Protein AF-A0A7H1KNF1-F1 (afdb_monomer)

pLDDT: mean 72.67, std 15.25, range [39.69, 96.0]

Foldseek 3Di:
DVVVVVVVVVVVVVVVPDDDDFDDDPVDGPDDDDQLADQAWDDDPPDIDGDGPPWDDWDDPDDPDTDQTGNPSPVPPDDPLPQQNQPPPPAQALVSLVVLDCVQVVVDPDDPSQPNVPPRHRHNVSSVVSHCVNVVNDHD

Organism: NCBI:txid183757

Secondary structure (DSSP, 8-state):
-HHHHHHHHHHHHHHHS---PPPB-SS-B---------SEEEE-SS-EEEE-TTPPPPEEEETTEEE--STTTTTS-STT--TT-SSSSS---HHHHHHHHHHHTTSS---STT--S-SS---HHHHHHHHHHTTTS---

Radius of gyration: 25.69 Å; Cα contacts (8 Å, |Δi|>4): 164; chains: 1; bounding box: 51×40×78 Å

Solvent-accessible surface area (backbone atoms only — not comparable to full-atom values): 8610 Å² total; per-residue (Å²): 116,73,66,62,55,52,53,50,51,50,52,51,51,57,69,66,61,64,75,93,68,72,62,71,53,102,88,48,65,66,71,94,78,79,78,87,65,46,72,46,80,49,75,59,101,87,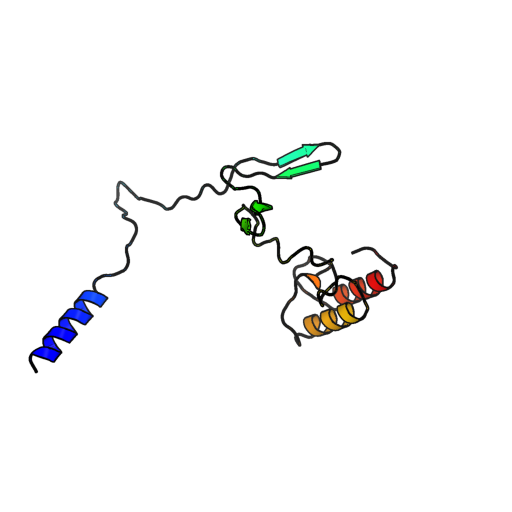48,75,47,78,45,51,47,93,53,53,79,73,44,76,76,48,98,92,39,74,43,86,47,44,98,56,61,83,79,56,76,59,90,80,53,51,64,23,21,60,79,71,83,85,61,53,30,63,66,22,16,52,51,22,40,36,29,41,70,65,76,40,76,90,56,74,31,28,28,63,79,70,81,86,63,50,32,68,65,26,16,49,51,23,39,34,35,42,63,72,72,47,88,113

Sequence (140 aa):
MKIQAIVLVWLLCLLAAGGASAQTSANYALNWSVVGSGGGEMTSSSYAMQSTVGQTAIGLASDGYLIEAGYWYRDAGGESEVCGDVNGDGVVTAADAAIALEIAAGSRPFDAAADVSGDGVVTSLDALMILQAAADAIEI

Mean predicted aligned error: 18.25 Å

InterPro domains:
  IPR002105 Dockerin type I repeat [PF00404] (84-130)
  IPR016134 Dockerin domain [PS51766] (79-140)
  IPR036439 Dockerin domain superfamily [G3DSA:1.10.1330.10] (82-139)
  IPR036439 Dockerin domain superfamily [SSF63446] (82-138)

Structure (mmCIF, N/CA/C/O backbone):
data_AF-A0A7H1KNF1-F1
#
_entry.id   AF-A0A7H1KNF1-F1
#
loop_
_atom_site.group_PDB
_atom_site.id
_atom_site.type_symbol
_atom_site.label_atom_id
_atom_site.label_alt_id
_atom_site.label_comp_id
_atom_site.label_asym_id
_atom_site.label_entity_id
_atom_site.label_seq_id
_atom_site.pdbx_PDB_ins_code
_atom_site.Cartn_x
_atom_site.Cartn_y
_atom_site.Cartn_z
_atom_site.occupancy
_atom_site.B_iso_or_equiv
_atom_site.auth_seq_id
_atom_site.auth_comp_id
_atom_site.auth_asym_id
_atom_site.auth_atom_id
_atom_site.pdbx_PDB_model_num
ATOM 1 N N . MET A 1 1 ? -29.099 -12.579 51.593 1.00 57.97 1 MET A N 1
ATOM 2 C CA . MET A 1 1 ? -29.100 -11.095 51.568 1.00 57.97 1 MET A CA 1
ATOM 3 C C . MET A 1 1 ? -27.730 -10.471 51.858 1.00 57.97 1 MET A C 1
ATOM 5 O O . MET A 1 1 ? -27.360 -9.552 51.148 1.00 57.97 1 MET A O 1
ATOM 9 N N . LYS A 1 2 ? -26.939 -10.961 52.831 1.00 65.44 2 LYS A N 1
ATOM 10 C CA . LYS A 1 2 ? -25.649 -10.337 53.211 1.00 65.44 2 LYS A CA 1
ATOM 11 C C . LYS A 1 2 ? -24.539 -10.425 52.141 1.00 65.44 2 LYS A C 1
ATOM 13 O O . LYS A 1 2 ? -23.858 -9.441 51.902 1.00 65.44 2 LYS A O 1
ATOM 18 N N . ILE A 1 3 ? -24.391 -11.568 51.463 1.00 72.38 3 ILE A N 1
ATOM 19 C CA . ILE A 1 3 ? -23.332 -11.785 50.452 1.00 72.38 3 ILE A CA 1
ATOM 20 C C . ILE A 1 3 ? -23.599 -10.989 49.167 1.00 72.38 3 ILE A C 1
ATOM 22 O O . ILE A 1 3 ? -22.685 -10.396 48.608 1.00 72.38 3 ILE A O 1
ATOM 26 N N . GLN A 1 4 ? -24.860 -10.911 48.731 1.00 72.12 4 GLN A N 1
ATOM 27 C CA . GLN A 1 4 ? -25.224 -10.143 47.538 1.00 72.12 4 GLN A CA 1
ATOM 28 C C . GLN A 1 4 ? -24.970 -8.643 47.712 1.00 72.12 4 GLN A C 1
ATOM 30 O O . GLN A 1 4 ? -24.495 -8.011 46.780 1.00 72.12 4 GLN A O 1
ATOM 35 N N . ALA A 1 5 ? -25.191 -8.093 48.911 1.00 81.00 5 ALA A N 1
ATOM 36 C CA . ALA A 1 5 ? -24.850 -6.703 49.207 1.00 81.00 5 ALA A CA 1
ATOM 37 C C . ALA A 1 5 ? -23.335 -6.440 49.110 1.00 81.00 5 ALA A C 1
ATOM 39 O O . ALA A 1 5 ? -22.926 -5.422 48.567 1.00 81.00 5 ALA A O 1
ATOM 40 N N . ILE A 1 6 ? -22.500 -7.378 49.573 1.00 83.56 6 ILE A N 1
ATOM 41 C CA . ILE A 1 6 ? -21.034 -7.260 49.496 1.00 83.56 6 ILE A CA 1
ATOM 42 C C . ILE A 1 6 ? -20.565 -7.284 48.038 1.00 83.56 6 ILE A C 1
ATOM 44 O O . ILE A 1 6 ? -19.783 -6.430 47.634 1.00 83.56 6 ILE A O 1
ATOM 48 N N . VAL A 1 7 ? -21.071 -8.221 47.233 1.00 86.69 7 VAL A N 1
ATOM 49 C CA . VAL A 1 7 ? -20.712 -8.332 45.808 1.00 86.69 7 VAL A CA 1
ATOM 50 C C . VAL A 1 7 ? -21.115 -7.076 45.034 1.00 86.69 7 VAL A C 1
ATOM 52 O O . VAL A 1 7 ? -20.345 -6.594 44.208 1.00 86.69 7 VAL A O 1
ATOM 55 N N . LEU A 1 8 ? -22.285 -6.509 45.336 1.00 86.25 8 LEU A N 1
ATOM 56 C CA . LEU A 1 8 ? -22.775 -5.302 44.672 1.00 86.25 8 LEU A CA 1
ATOM 57 C C . LEU A 1 8 ? -21.934 -4.067 45.028 1.00 86.25 8 LEU A C 1
ATOM 59 O O . LEU A 1 8 ? -21.645 -3.255 44.155 1.00 86.25 8 LEU A O 1
ATOM 63 N N . VAL A 1 9 ? -21.479 -3.964 46.281 1.00 87.25 9 VAL A N 1
ATOM 64 C CA . VAL A 1 9 ? -20.542 -2.917 46.721 1.00 87.25 9 VAL A CA 1
ATOM 65 C C . VAL A 1 9 ? -19.184 -3.073 46.036 1.00 87.25 9 VAL A C 1
ATOM 67 O O . VAL A 1 9 ? -18.635 -2.088 45.555 1.00 87.25 9 VAL A O 1
ATOM 70 N N . TRP A 1 10 ? -18.665 -4.297 45.919 1.00 84.00 10 TRP A N 1
ATOM 71 C CA . TRP A 1 10 ? -17.403 -4.553 45.218 1.00 84.00 10 TRP A CA 1
ATOM 72 C C . TRP A 1 10 ? -17.472 -4.215 43.725 1.00 84.00 10 TRP A C 1
ATOM 74 O O . TRP A 1 10 ? -16.568 -3.560 43.211 1.00 84.00 10 TRP A O 1
ATOM 84 N N . LEU A 1 11 ? -18.553 -4.601 43.041 1.00 80.81 11 LEU A N 1
ATOM 85 C CA . LEU A 1 11 ? -18.794 -4.232 41.641 1.00 80.81 11 LEU A CA 1
ATOM 86 C C . LEU A 1 11 ? -18.892 -2.714 41.466 1.00 80.81 11 LEU A C 1
ATOM 88 O O . LEU A 1 11 ? -18.306 -2.169 40.534 1.00 80.81 11 LEU A O 1
ATOM 92 N N . LEU A 1 12 ? -19.567 -2.027 42.390 1.00 81.56 12 LEU A N 1
ATOM 93 C CA . LEU A 1 12 ? -19.669 -0.570 42.382 1.00 81.56 12 LEU A CA 1
ATOM 94 C C . LEU A 1 12 ? -18.304 0.106 42.600 1.00 81.56 12 LEU A C 1
ATOM 96 O O . LEU A 1 12 ? -17.996 1.085 41.928 1.00 81.56 12 LEU A O 1
ATOM 100 N N . CYS A 1 13 ? -17.462 -0.435 43.486 1.00 77.94 13 CYS A N 1
ATOM 101 C CA . CYS A 1 13 ? -16.092 0.046 43.682 1.00 77.94 13 CYS A CA 1
ATOM 102 C C . CYS A 1 13 ? -15.214 -0.167 42.441 1.00 77.94 13 CYS A C 1
ATOM 104 O O . CYS A 1 13 ? -14.411 0.705 42.117 1.00 77.94 13 CYS A O 1
ATOM 106 N N . LEU A 1 14 ? -15.380 -1.284 41.726 1.00 74.38 14 LEU A N 1
ATOM 107 C CA . LEU A 1 14 ? -14.646 -1.556 40.485 1.00 74.38 14 LEU A CA 1
ATOM 108 C C . LEU A 1 14 ? -15.069 -0.618 39.347 1.00 74.38 14 LEU A C 1
ATOM 110 O O . LEU A 1 14 ? -14.222 -0.148 38.597 1.00 74.38 14 LEU A O 1
ATOM 114 N N . LEU A 1 15 ? -16.363 -0.299 39.259 1.00 69.94 15 LEU A N 1
ATOM 115 C CA . LEU A 1 15 ? -16.897 0.697 38.324 1.00 69.94 15 LEU A CA 1
ATOM 116 C C . LEU A 1 15 ? -16.425 2.126 38.651 1.00 69.94 15 LEU A C 1
ATOM 118 O O . LEU A 1 15 ? -16.293 2.943 37.744 1.00 69.94 15 LEU A O 1
ATOM 122 N N . ALA A 1 16 ? -16.154 2.427 39.926 1.00 67.00 16 ALA A N 1
ATOM 123 C CA . ALA A 1 16 ? -15.636 3.723 40.371 1.00 67.00 16 ALA A CA 1
ATOM 124 C C . ALA A 1 16 ? -14.116 3.889 40.171 1.00 67.00 16 ALA A C 1
ATOM 126 O O . ALA A 1 16 ? -13.623 5.017 40.170 1.00 67.00 16 ALA A O 1
ATOM 127 N N . ALA A 1 17 ? -13.371 2.798 39.965 1.00 64.69 17 ALA A N 1
ATOM 128 C CA . ALA A 1 17 ? -11.964 2.828 39.570 1.00 64.69 17 ALA A CA 1
ATOM 129 C C . ALA A 1 17 ? -11.844 3.128 38.062 1.00 64.69 17 ALA A C 1
ATOM 131 O O . ALA A 1 17 ? -11.428 2.288 37.267 1.00 64.69 17 ALA A O 1
ATOM 132 N N . GLY A 1 18 ? -12.276 4.329 37.665 1.00 58.66 18 GLY A N 1
ATOM 133 C CA . GLY A 1 18 ? -12.132 4.843 36.306 1.00 58.66 18 GLY A CA 1
ATOM 134 C C . GLY A 1 18 ? -10.677 4.795 35.831 1.00 58.66 18 GLY A C 1
ATOM 135 O O . GLY A 1 18 ? -9.746 4.955 36.622 1.00 58.66 18 GLY A O 1
ATOM 136 N N . GLY A 1 19 ? -10.500 4.542 34.531 1.00 61.47 19 GLY A N 1
ATOM 137 C CA . GLY A 1 19 ? -9.202 4.364 33.885 1.00 61.47 19 GLY A CA 1
ATOM 138 C C . GLY A 1 19 ? -8.197 5.472 34.205 1.00 61.47 19 GLY A C 1
ATOM 139 O O . GLY A 1 19 ? -8.562 6.630 34.419 1.00 61.47 19 GLY A O 1
ATOM 140 N N . ALA A 1 20 ? -6.916 5.100 34.235 1.00 62.69 20 ALA A N 1
ATOM 141 C CA . ALA A 1 20 ? -5.814 6.017 34.486 1.00 62.69 20 ALA A CA 1
ATOM 142 C C . ALA A 1 20 ? -5.869 7.198 33.502 1.00 62.69 20 ALA A C 1
ATOM 144 O O . ALA A 1 20 ? -5.547 7.065 32.324 1.00 62.69 20 ALA A O 1
ATOM 145 N N . SER A 1 21 ? -6.303 8.356 33.992 1.00 61.19 21 SER A N 1
ATOM 146 C CA . SER A 1 21 ? -6.238 9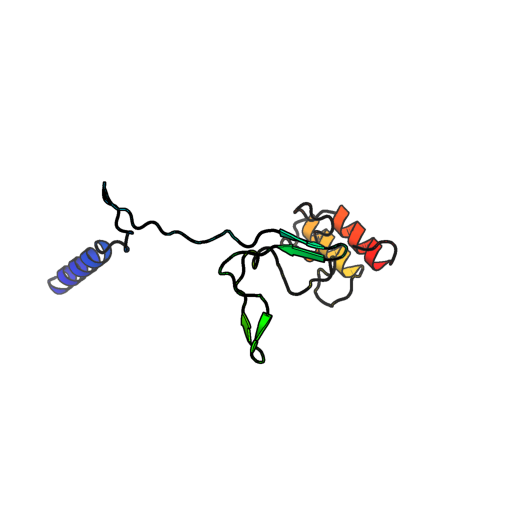.616 33.256 1.00 61.19 21 SER A CA 1
ATOM 147 C C . SER A 1 21 ? -4.852 10.219 33.471 1.00 61.19 21 SER A C 1
ATOM 149 O O . SER A 1 21 ? -4.353 10.229 34.598 1.00 61.19 21 SER A O 1
ATOM 151 N N . ALA A 1 22 ? -4.208 10.709 32.409 1.00 59.47 22 ALA A N 1
ATOM 152 C CA . ALA A 1 22 ? -2.939 11.420 32.542 1.00 59.47 22 ALA A CA 1
ATOM 153 C C . ALA A 1 22 ? -3.121 12.645 33.460 1.00 59.47 22 ALA A C 1
ATOM 155 O O . ALA A 1 22 ? -4.100 13.381 33.344 1.00 59.47 22 ALA A O 1
ATOM 156 N N . GLN A 1 23 ? -2.200 12.849 34.405 1.00 55.62 23 GLN A N 1
ATOM 157 C CA . GLN A 1 23 ? -2.302 13.922 35.394 1.00 55.62 23 GLN A CA 1
ATOM 158 C C . GLN A 1 23 ? -2.163 15.301 34.723 1.00 55.62 23 GLN A C 1
ATOM 160 O O . GLN A 1 23 ? -1.107 15.636 34.179 1.00 55.62 23 GLN A O 1
ATOM 165 N N . THR A 1 24 ? -3.206 16.129 34.825 1.00 59.25 24 THR A N 1
ATOM 166 C CA . THR A 1 24 ? -3.197 17.539 34.405 1.00 59.25 24 THR A CA 1
ATOM 167 C C . THR A 1 24 ? -3.526 18.447 35.590 1.00 59.25 24 THR A C 1
ATOM 169 O O . THR A 1 24 ? -4.531 18.251 36.269 1.00 59.25 24 THR A O 1
ATOM 172 N N . SER A 1 25 ? -2.700 19.458 35.836 1.00 68.31 25 SER A N 1
ATOM 173 C CA . SER A 1 25 ? -2.931 20.544 36.794 1.00 68.31 25 SER A CA 1
ATOM 174 C C . SER A 1 25 ? -2.792 21.888 36.080 1.00 68.31 25 SER A C 1
ATOM 176 O O . SER A 1 25 ? -2.204 21.954 35.003 1.00 68.31 25 SER A O 1
ATOM 178 N N . ALA A 1 26 ? -3.262 22.971 36.704 1.00 69.88 26 ALA A N 1
ATOM 179 C CA . ALA A 1 26 ? -3.125 24.322 36.154 1.00 69.88 26 ALA A CA 1
ATOM 180 C C . ALA A 1 26 ? -1.665 24.725 35.847 1.00 69.88 26 ALA A C 1
ATOM 182 O O . ALA A 1 26 ? -1.446 25.619 35.040 1.00 69.88 26 ALA A O 1
ATOM 183 N N . ASN A 1 27 ? -0.682 24.063 36.475 1.00 73.25 27 ASN A N 1
ATOM 184 C CA . ASN A 1 27 ? 0.740 24.389 36.343 1.00 73.25 27 ASN A CA 1
ATOM 185 C C . ASN A 1 27 ? 1.579 23.286 35.669 1.00 73.25 27 ASN A C 1
ATOM 187 O O . ASN A 1 27 ? 2.692 23.557 35.232 1.00 73.25 27 ASN A O 1
ATOM 191 N N . TYR A 1 28 ? 1.070 22.052 35.580 1.00 61.06 28 TYR A N 1
ATOM 192 C CA . TYR A 1 28 ? 1.805 20.892 35.062 1.00 61.06 28 TYR A CA 1
ATOM 193 C C . TYR A 1 28 ? 0.859 19.914 34.373 1.00 61.06 28 TYR A C 1
ATOM 195 O O . TYR A 1 28 ? -0.080 19.427 35.006 1.00 61.06 28 TYR A O 1
ATOM 203 N N . ALA A 1 29 ? 1.144 19.583 33.117 1.00 66.25 29 ALA A N 1
ATOM 204 C CA . ALA A 1 29 ? 0.480 18.520 32.376 1.00 66.25 29 ALA A CA 1
ATOM 205 C C . ALA A 1 29 ? 1.533 17.538 31.858 1.00 66.25 29 ALA A C 1
ATOM 207 O O . ALA A 1 29 ? 2.482 17.943 31.184 1.00 66.25 29 ALA A O 1
ATOM 208 N N . LEU A 1 30 ? 1.360 16.252 32.164 1.00 63.88 30 LEU A N 1
ATOM 209 C CA . LEU A 1 30 ? 2.103 15.191 31.490 1.00 63.88 30 LEU A CA 1
ATOM 210 C C . LEU A 1 30 ? 1.379 14.885 30.181 1.00 63.88 30 LEU A C 1
ATOM 212 O O . LEU A 1 30 ? 0.442 14.089 30.147 1.00 63.88 30 LEU A O 1
ATOM 216 N N . ASN A 1 31 ? 1.774 15.594 29.125 1.00 68.38 31 ASN A N 1
ATOM 217 C CA . ASN A 1 31 ? 1.239 15.364 27.794 1.00 68.38 31 ASN A CA 1
ATOM 218 C C . ASN A 1 31 ? 2.004 14.217 27.124 1.00 68.38 31 ASN A C 1
ATOM 220 O O . ASN A 1 31 ? 3.228 14.126 27.242 1.00 68.38 31 ASN A O 1
ATOM 224 N N . TRP A 1 32 ? 1.283 13.341 26.433 1.00 56.84 32 TRP A N 1
ATOM 225 C CA . TRP A 1 32 ? 1.908 12.316 25.609 1.00 56.84 32 TRP A CA 1
ATOM 226 C C . TRP A 1 32 ? 2.458 12.990 24.354 1.00 56.84 32 TRP A C 1
ATOM 228 O O . TRP A 1 32 ? 1.700 13.368 23.466 1.00 56.84 32 TRP A O 1
ATOM 238 N N . SER A 1 33 ? 3.778 13.147 24.290 1.00 63.47 33 SER A N 1
ATOM 239 C CA . SER A 1 33 ? 4.463 13.663 23.106 1.00 63.47 33 SER A CA 1
ATOM 240 C C . SER A 1 33 ? 5.220 12.530 22.422 1.00 63.47 33 SER A C 1
ATOM 242 O O . SER A 1 33 ? 6.091 11.909 23.027 1.00 63.47 33 SER A O 1
ATOM 244 N N . VAL A 1 34 ? 4.908 12.282 21.153 1.00 60.44 34 VAL A N 1
ATOM 245 C CA . VAL A 1 34 ? 5.708 11.441 20.251 1.00 60.44 34 VAL A CA 1
ATOM 246 C C . VAL A 1 34 ? 6.650 12.332 19.442 1.00 60.44 34 VAL A C 1
ATOM 248 O O . VAL A 1 34 ? 6.243 13.389 18.960 1.00 60.44 34 VAL A O 1
ATOM 251 N N . VAL A 1 35 ? 7.908 11.913 19.270 1.00 65.19 35 VAL A N 1
ATOM 252 C CA . VAL A 1 35 ? 8.817 12.529 18.291 1.00 65.19 35 VAL A CA 1
ATOM 253 C C . VAL A 1 35 ? 8.464 11.951 16.921 1.00 65.19 35 VAL A C 1
ATOM 255 O O . VAL A 1 35 ? 8.913 10.869 16.561 1.00 65.19 35 VAL A O 1
ATOM 258 N N . GLY A 1 36 ? 7.594 12.652 16.194 1.00 59.53 36 GLY A N 1
ATOM 259 C CA . GLY A 1 36 ? 7.128 12.267 14.855 1.00 59.53 36 GLY A CA 1
ATOM 260 C C . GLY A 1 36 ? 7.839 12.994 13.710 1.00 59.53 36 GLY A C 1
ATOM 261 O O . GLY A 1 36 ? 7.317 13.033 12.604 1.00 59.53 36 GLY A O 1
ATOM 262 N N . SER A 1 37 ? 8.978 13.641 13.971 1.00 62.69 37 SER A N 1
ATOM 263 C CA . SER A 1 37 ? 9.680 14.474 12.987 1.00 62.69 37 SER A CA 1
ATOM 264 C C . SER A 1 37 ? 11.183 14.543 13.265 1.00 62.69 37 SER A C 1
ATOM 266 O O . SER A 1 37 ? 11.604 14.548 14.421 1.00 62.69 37 SER A O 1
ATOM 268 N N . GLY A 1 38 ? 11.992 14.648 12.211 1.00 63.56 38 GLY A N 1
ATOM 269 C CA . GLY A 1 38 ? 13.459 14.751 12.237 1.00 63.56 38 GLY A CA 1
ATOM 270 C C . GLY A 1 38 ? 14.029 14.248 10.906 1.00 63.56 38 GLY A C 1
ATOM 271 O O . GLY A 1 38 ? 13.232 13.912 10.052 1.00 63.56 38 GLY A O 1
ATOM 272 N N . GLY A 1 39 ? 15.348 14.185 10.700 1.00 73.06 39 GLY A N 1
ATOM 273 C CA . GLY A 1 39 ? 15.981 13.498 9.552 1.00 73.06 39 GLY A CA 1
ATOM 274 C C . GLY A 1 39 ? 15.962 14.238 8.202 1.00 73.06 39 GLY A C 1
ATOM 275 O O . GLY A 1 39 ? 17.028 14.425 7.622 1.00 73.06 39 GLY A O 1
ATOM 276 N N . GLY A 1 40 ? 14.803 14.723 7.749 1.00 70.31 40 GLY A N 1
ATOM 277 C CA . GLY A 1 40 ? 14.658 15.500 6.506 1.00 70.31 40 GLY A CA 1
ATOM 278 C C . GLY A 1 40 ? 14.869 14.688 5.218 1.00 70.31 40 GLY A C 1
ATOM 279 O O . GLY A 1 40 ? 15.101 13.481 5.257 1.00 70.31 40 GLY A O 1
ATOM 280 N N . GLU A 1 41 ? 14.758 15.357 4.068 1.00 72.44 41 GLU A N 1
ATOM 281 C CA . GLU A 1 41 ? 15.029 14.780 2.746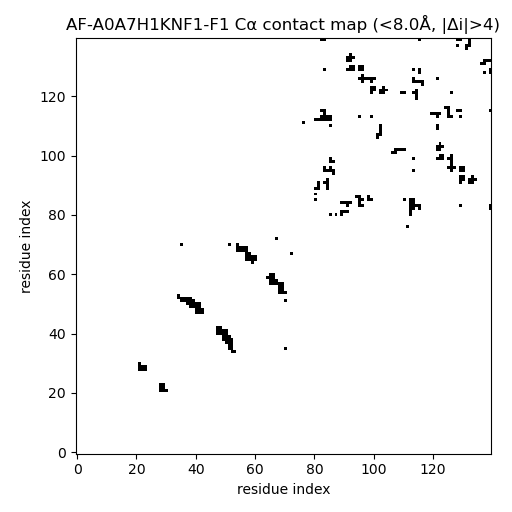 1.00 72.44 41 GLU A CA 1
ATOM 282 C C . GLU A 1 41 ? 16.512 14.947 2.373 1.00 72.44 41 GLU A C 1
ATOM 284 O O . GLU A 1 41 ? 17.090 16.027 2.500 1.00 72.44 41 GLU A O 1
ATOM 289 N N . MET A 1 42 ? 17.129 13.865 1.906 1.00 67.88 42 MET A N 1
ATOM 290 C CA . MET A 1 42 ? 18.509 13.791 1.442 1.00 67.88 42 MET A CA 1
ATOM 291 C C . MET A 1 42 ? 18.516 13.297 -0.006 1.00 67.88 42 MET A C 1
ATOM 293 O O . MET A 1 42 ? 18.208 12.136 -0.263 1.00 67.88 42 MET A O 1
ATOM 297 N N . THR A 1 43 ? 18.887 14.153 -0.958 1.00 63.09 43 THR A N 1
ATOM 298 C CA . THR A 1 43 ? 18.887 13.824 -2.394 1.00 63.09 43 THR A CA 1
ATOM 299 C C . THR A 1 43 ? 20.286 13.851 -3.013 1.00 63.09 43 THR A C 1
ATOM 301 O O . THR A 1 43 ? 21.149 14.636 -2.624 1.00 63.09 43 THR A O 1
ATOM 304 N N . SER A 1 44 ? 20.487 13.033 -4.039 1.00 60.59 44 SER A N 1
ATOM 305 C CA . SER A 1 44 ? 21.614 13.001 -4.973 1.00 60.59 44 SER A CA 1
ATOM 306 C C . SER A 1 44 ? 21.073 13.001 -6.412 1.00 60.59 44 SER A C 1
ATOM 308 O O . SER A 1 44 ? 19.864 13.002 -6.622 1.00 60.59 44 SER A O 1
ATOM 310 N N . SER A 1 45 ? 21.946 12.954 -7.420 1.00 70.31 45 SER A N 1
ATOM 311 C CA . SER A 1 45 ? 21.553 12.884 -8.838 1.00 70.31 45 SER A CA 1
ATOM 312 C C . SER A 1 45 ? 20.747 11.634 -9.203 1.00 70.31 45 SER A C 1
ATOM 314 O O . SER A 1 45 ? 20.135 11.599 -10.265 1.00 70.31 45 SER A O 1
ATOM 316 N N . SER A 1 46 ? 20.782 10.596 -8.365 1.00 70.69 46 SER A N 1
ATOM 317 C CA . SER A 1 46 ? 20.163 9.295 -8.657 1.00 70.69 46 SER A CA 1
ATOM 318 C C . SER A 1 46 ? 19.391 8.698 -7.483 1.00 70.69 46 SER A C 1
ATOM 320 O O . SER A 1 46 ? 18.825 7.623 -7.627 1.00 70.69 46 SER A O 1
ATOM 322 N N . TYR A 1 47 ? 19.381 9.361 -6.323 1.00 44.56 47 TYR A N 1
ATOM 323 C CA . TYR A 1 47 ? 18.802 8.807 -5.099 1.00 44.56 47 TYR A CA 1
ATOM 324 C C . TYR A 1 47 ? 18.156 9.908 -4.270 1.00 44.56 47 TYR A C 1
ATOM 326 O O . TYR A 1 47 ? 18.733 10.981 -4.134 1.00 44.56 47 TYR A O 1
ATOM 334 N N . ALA A 1 48 ? 17.004 9.627 -3.674 1.00 54.94 48 ALA A N 1
ATOM 335 C CA . ALA A 1 48 ? 16.366 10.473 -2.674 1.00 54.94 48 ALA A CA 1
ATOM 336 C C . ALA A 1 48 ? 16.022 9.612 -1.457 1.00 54.94 48 ALA A C 1
ATOM 338 O O . ALA A 1 48 ? 15.555 8.485 -1.612 1.00 54.94 48 ALA A O 1
ATOM 339 N N . MET A 1 49 ? 16.294 10.114 -0.254 1.00 62.81 49 MET A N 1
ATOM 340 C CA . MET A 1 49 ? 16.028 9.420 1.006 1.00 62.81 49 MET A CA 1
ATOM 341 C C . MET A 1 49 ? 15.359 10.384 1.980 1.00 62.81 49 MET A C 1
ATOM 343 O O . MET A 1 49 ? 15.913 11.437 2.278 1.00 62.81 49 MET A O 1
ATOM 347 N N . GLN A 1 50 ? 14.189 10.033 2.504 1.00 66.88 50 GLN A N 1
ATOM 348 C CA . GLN A 1 50 ? 13.527 10.785 3.570 1.00 66.88 50 GLN A CA 1
ATOM 349 C C . GLN A 1 50 ? 13.711 10.035 4.887 1.00 66.88 50 GLN A C 1
ATOM 351 O O . GLN A 1 50 ? 13.484 8.829 4.960 1.00 66.88 50 GLN A O 1
ATOM 356 N N . SER A 1 51 ? 14.165 10.732 5.925 1.00 65.06 51 SER A N 1
ATOM 357 C CA . SER A 1 51 ? 14.471 10.127 7.223 1.00 65.06 51 SER A CA 1
ATOM 358 C C . SER A 1 51 ? 13.716 10.825 8.345 1.00 65.06 51 SER A C 1
ATOM 360 O O . SER A 1 51 ? 13.319 11.975 8.199 1.00 65.06 51 SER A O 1
ATOM 362 N N . THR A 1 52 ? 13.545 10.136 9.475 1.00 69.12 52 THR A N 1
ATOM 363 C CA . THR A 1 52 ? 12.991 10.667 10.728 1.00 69.12 52 THR A CA 1
ATOM 364 C C . THR A 1 52 ? 13.853 10.254 11.918 1.00 69.12 52 THR A C 1
ATOM 366 O O . THR A 1 52 ? 14.440 9.174 11.943 1.00 69.12 52 THR A O 1
ATOM 369 N N . VAL A 1 53 ? 13.978 11.130 12.921 1.00 70.81 53 VAL A N 1
ATOM 370 C CA . VAL A 1 53 ? 14.791 10.836 14.113 1.00 70.81 53 VAL A CA 1
ATOM 371 C C . VAL A 1 53 ? 14.058 9.832 14.999 1.00 70.81 53 VAL A C 1
ATOM 373 O O . VAL A 1 53 ? 12.899 10.040 15.345 1.00 70.81 53 VAL A O 1
ATOM 376 N N . GLY A 1 54 ? 14.763 8.778 15.416 1.00 61.50 54 GLY A N 1
ATOM 377 C CA . GLY A 1 54 ? 14.261 7.808 16.394 1.00 61.50 54 GLY A CA 1
ATOM 378 C C . GLY A 1 54 ? 13.380 6.697 15.819 1.00 61.50 54 GLY A C 1
ATOM 379 O O . GLY A 1 54 ? 12.793 5.948 16.593 1.00 61.50 54 GLY A O 1
ATOM 380 N N . GLN A 1 55 ? 13.299 6.570 14.493 1.00 63.50 55 GLN A N 1
ATOM 381 C CA . GLN A 1 55 ? 12.625 5.459 13.820 1.00 63.50 55 GLN A CA 1
ATOM 382 C C . GLN A 1 55 ? 13.656 4.396 13.417 1.00 63.50 55 GLN A C 1
ATOM 384 O O . GLN A 1 55 ? 14.736 4.726 12.924 1.00 63.50 55 GLN A O 1
ATOM 389 N N . THR A 1 56 ? 13.354 3.122 13.664 1.00 61.09 56 THR A N 1
ATOM 390 C CA . THR A 1 56 ? 14.193 1.999 13.220 1.00 61.09 56 THR A CA 1
ATOM 391 C C . THR A 1 56 ? 14.097 1.818 11.706 1.00 61.09 56 THR A C 1
ATOM 393 O O . THR A 1 56 ? 13.071 2.120 11.102 1.00 61.09 56 THR A O 1
ATOM 396 N N . ALA A 1 57 ? 15.174 1.343 11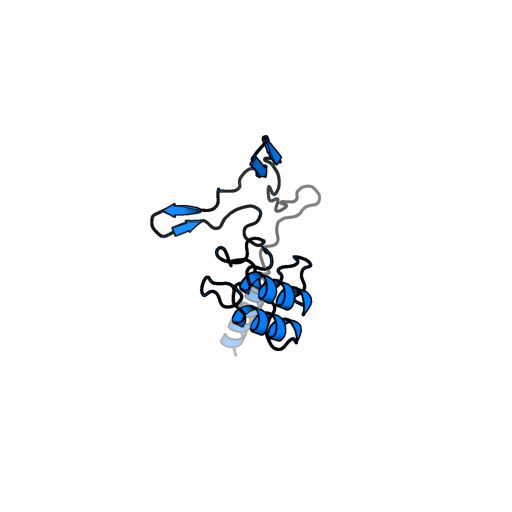.075 1.00 59.22 57 ALA A N 1
ATOM 397 C CA . ALA A 1 57 ? 15.116 0.926 9.678 1.00 59.22 57 ALA A CA 1
ATOM 398 C C . ALA A 1 57 ? 14.229 -0.323 9.556 1.00 59.22 57 ALA A C 1
ATOM 400 O O . ALA A 1 57 ? 14.349 -1.245 10.363 1.00 59.22 57 ALA A O 1
ATOM 401 N N . ILE A 1 58 ? 13.356 -0.336 8.551 1.00 62.47 58 ILE A N 1
ATOM 402 C CA . ILE A 1 58 ? 12.526 -1.490 8.201 1.00 62.47 58 ILE A CA 1
ATOM 403 C C . ILE A 1 58 ? 13.405 -2.618 7.634 1.00 62.47 58 ILE A C 1
ATOM 405 O O . ILE A 1 58 ? 14.310 -2.352 6.839 1.00 62.47 58 ILE A O 1
ATOM 409 N N . GLY A 1 59 ? 13.171 -3.868 8.049 1.00 59.25 59 GLY A N 1
ATOM 410 C CA . GLY A 1 59 ? 13.892 -5.033 7.517 1.00 59.25 59 GLY A CA 1
ATOM 411 C C . GLY A 1 59 ? 14.087 -6.187 8.506 1.00 59.25 59 GLY A C 1
ATOM 412 O O . GLY A 1 59 ? 13.603 -6.154 9.641 1.00 59.25 59 GLY A O 1
ATOM 413 N N . LEU A 1 60 ? 14.796 -7.231 8.055 1.00 55.09 60 LEU A N 1
ATOM 414 C CA . LEU A 1 60 ? 15.125 -8.412 8.860 1.00 55.09 60 LEU A CA 1
ATOM 415 C C . LEU A 1 60 ? 15.999 -8.018 10.051 1.00 55.09 60 LEU A C 1
ATOM 417 O O . LEU A 1 60 ? 17.146 -7.598 9.895 1.00 55.09 60 LEU A O 1
ATOM 421 N N . ALA A 1 61 ? 15.460 -8.204 11.249 1.00 54.44 61 ALA A N 1
ATOM 422 C CA . ALA A 1 61 ? 16.207 -8.028 12.485 1.00 54.44 61 ALA A CA 1
ATOM 423 C C . ALA A 1 61 ? 16.966 -9.301 12.887 1.00 54.44 61 ALA A C 1
ATOM 425 O O . ALA A 1 61 ? 17.936 -9.226 13.639 1.00 54.44 61 ALA A O 1
ATOM 426 N N . SER A 1 62 ? 16.527 -10.466 12.395 1.00 55.72 62 SER A N 1
ATOM 427 C CA . SER A 1 62 ? 17.210 -11.764 12.509 1.00 55.72 62 SER A CA 1
ATOM 428 C C . SER A 1 62 ? 16.622 -12.771 11.511 1.00 55.72 62 SER A C 1
ATOM 430 O O . SER A 1 62 ? 15.626 -12.454 10.858 1.00 55.72 62 SER A O 1
ATOM 432 N N . ASP A 1 63 ? 17.215 -13.967 11.401 1.00 52.19 63 ASP A N 1
ATOM 433 C CA . ASP A 1 63 ? 16.715 -15.071 10.567 1.00 52.19 63 ASP A CA 1
ATOM 434 C C . ASP A 1 63 ? 15.219 -15.325 10.820 1.00 52.19 63 ASP A C 1
ATOM 436 O O . ASP A 1 63 ? 14.823 -15.943 11.809 1.00 52.19 63 ASP A O 1
ATOM 440 N N . GLY A 1 64 ? 14.383 -14.821 9.911 1.00 50.72 64 GLY A N 1
ATOM 441 C CA . GLY A 1 64 ? 12.934 -15.013 9.926 1.00 50.72 64 GLY A CA 1
ATOM 442 C C . GLY A 1 64 ? 12.116 -14.026 10.765 1.00 50.72 64 GLY A C 1
ATOM 443 O O . GLY A 1 64 ? 10.901 -14.191 10.819 1.00 50.72 64 GLY A O 1
ATOM 444 N N . TYR A 1 65 ? 12.717 -13.002 11.384 1.00 39.91 65 TYR A N 1
ATOM 445 C CA . TYR A 1 65 ? 11.959 -11.968 12.106 1.00 39.91 65 TYR A CA 1
ATOM 446 C C . TYR A 1 65 ? 12.156 -10.585 11.485 1.00 39.91 65 TYR A C 1
ATOM 448 O O . TYR A 1 65 ? 13.250 -10.013 11.527 1.00 39.91 65 TYR A O 1
ATOM 456 N N . LEU A 1 66 ? 11.066 -10.044 10.941 1.00 50.19 66 LEU A N 1
ATOM 457 C CA . LEU A 1 66 ? 10.967 -8.680 10.431 1.00 50.19 66 LEU A CA 1
ATOM 458 C C . LEU A 1 66 ? 10.644 -7.716 11.578 1.00 50.19 66 LEU A C 1
ATOM 460 O O . LEU A 1 66 ? 9.830 -8.028 12.450 1.00 50.19 66 LEU A O 1
ATOM 464 N N . ILE A 1 67 ? 11.287 -6.545 11.585 1.00 53.94 67 ILE A N 1
ATOM 465 C CA . ILE A 1 67 ? 10.862 -5.421 12.426 1.00 53.94 67 ILE A CA 1
ATOM 466 C C . ILE A 1 67 ? 10.154 -4.394 11.548 1.00 53.94 67 ILE A C 1
ATOM 468 O O . ILE A 1 67 ? 10.740 -3.754 10.677 1.00 53.94 67 ILE A O 1
ATOM 472 N N . GLU A 1 68 ? 8.871 -4.244 11.843 1.00 55.75 68 GLU A N 1
ATOM 473 C CA . GLU A 1 68 ? 7.877 -3.446 11.131 1.00 55.75 68 GLU A CA 1
ATOM 474 C C . GLU A 1 68 ? 7.622 -2.106 11.845 1.00 55.75 68 GLU A C 1
ATOM 476 O O . GLU A 1 68 ? 6.493 -1.716 12.141 1.00 55.75 68 GLU A O 1
ATOM 481 N N . ALA A 1 69 ? 8.697 -1.416 12.226 1.00 51.84 69 ALA A N 1
ATOM 482 C C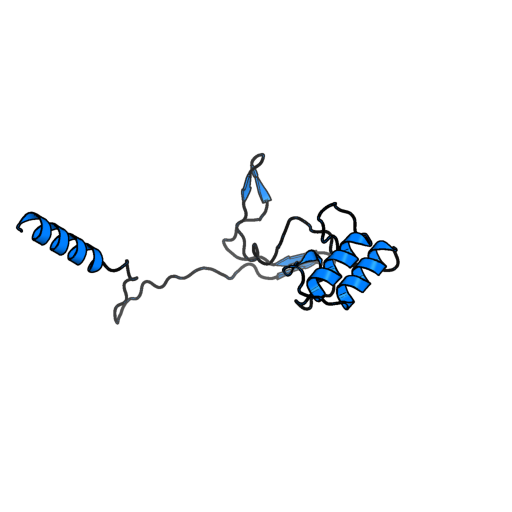A . ALA A 1 69 ? 8.619 -0.176 12.994 1.00 51.84 69 ALA A CA 1
ATOM 483 C C . ALA A 1 69 ? 9.362 0.952 12.263 1.00 51.84 69 ALA A C 1
ATOM 485 O O . ALA A 1 69 ? 10.587 0.914 12.161 1.00 51.84 69 ALA A O 1
ATOM 486 N N . GLY A 1 70 ? 8.616 1.948 11.764 1.00 56.53 70 GLY A N 1
ATOM 487 C CA . GLY A 1 70 ? 9.117 3.116 11.027 1.00 56.53 70 GLY A CA 1
ATOM 488 C C . GLY A 1 70 ? 7.991 4.072 10.583 1.00 56.53 70 GLY A C 1
ATOM 489 O O . GLY A 1 70 ? 6.824 3.686 10.558 1.00 56.53 70 GLY A O 1
ATOM 490 N N . TYR A 1 71 ? 8.335 5.315 10.214 1.00 51.75 71 TYR A N 1
ATOM 491 C CA . TYR A 1 71 ? 7.419 6.462 10.013 1.00 51.75 71 TYR A CA 1
ATOM 492 C C . TYR A 1 71 ? 6.298 6.294 8.957 1.00 51.75 71 TYR A C 1
ATOM 494 O O . TYR A 1 71 ? 5.330 7.039 9.020 1.00 51.75 71 TYR A O 1
ATOM 502 N N . TRP A 1 72 ? 6.349 5.300 8.061 1.00 50.69 72 TRP A N 1
ATOM 503 C CA . TRP A 1 72 ? 5.308 5.060 7.038 1.00 50.69 72 TRP A CA 1
ATOM 504 C C . TRP A 1 72 ? 4.912 3.588 6.886 1.00 50.69 72 TRP A C 1
ATOM 506 O O . TRP A 1 72 ? 4.459 3.165 5.827 1.00 50.69 72 TRP A O 1
ATOM 516 N N . TYR A 1 73 ? 5.054 2.779 7.938 1.00 47.25 73 TYR A N 1
ATOM 517 C CA . TYR A 1 73 ? 4.776 1.338 7.847 1.00 47.25 73 TYR A CA 1
ATOM 518 C C . TYR A 1 73 ? 3.314 0.992 7.458 1.00 47.25 73 TYR A C 1
ATOM 520 O O . TYR A 1 73 ? 2.998 -0.153 7.173 1.00 47.25 73 TYR A O 1
ATOM 528 N N . ARG A 1 74 ? 2.402 1.974 7.410 1.00 46.00 74 ARG A N 1
ATOM 529 C CA . ARG A 1 74 ? 1.001 1.783 6.997 1.00 46.00 74 ARG A CA 1
ATOM 530 C C . ARG A 1 74 ? 0.556 2.572 5.760 1.00 46.00 74 ARG A C 1
ATOM 532 O O . ARG A 1 74 ? -0.640 2.582 5.502 1.00 46.00 74 ARG A O 1
ATOM 539 N N . ASP A 1 75 ? 1.497 3.126 4.996 1.00 48.81 75 ASP A N 1
ATOM 540 C CA . ASP A 1 75 ? 1.289 3.440 3.569 1.00 48.81 75 ASP A CA 1
ATOM 541 C C . ASP A 1 75 ? 2.038 2.443 2.657 1.00 48.81 75 ASP A C 1
ATOM 543 O O . ASP A 1 75 ? 1.910 2.482 1.440 1.00 48.81 75 ASP A O 1
ATOM 547 N N . ALA A 1 76 ? 2.777 1.496 3.249 1.00 47.16 76 ALA A N 1
ATOM 548 C CA . ALA A 1 76 ? 3.286 0.294 2.596 1.00 47.16 76 ALA A CA 1
ATOM 549 C C . ALA A 1 76 ? 2.298 -0.861 2.833 1.00 47.16 76 ALA A C 1
ATOM 551 O O . ALA A 1 76 ? 2.520 -1.728 3.679 1.00 47.16 76 ALA A O 1
ATOM 552 N N . GLY A 1 77 ? 1.155 -0.831 2.146 1.00 40.84 77 GLY A N 1
ATOM 553 C CA . GLY A 1 77 ? 0.354 -2.041 1.984 1.00 40.84 77 GLY A CA 1
ATOM 554 C C . GLY A 1 77 ? 1.196 -3.095 1.263 1.00 40.84 77 GLY A C 1
ATOM 555 O O .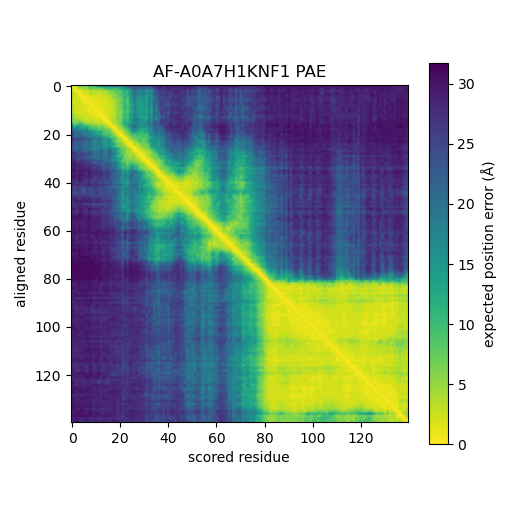 GLY A 1 77 ? 1.773 -2.790 0.230 1.00 40.84 77 GLY A O 1
ATOM 556 N N . GLY A 1 78 ? 1.313 -4.279 1.866 1.00 39.69 78 GLY A N 1
ATOM 557 C CA . GLY A 1 78 ? 1.589 -5.544 1.183 1.00 39.69 78 GLY A CA 1
ATOM 558 C C . GLY A 1 78 ? 2.846 -5.621 0.312 1.00 39.69 78 GLY A C 1
ATOM 559 O O . GLY A 1 78 ? 2.839 -5.252 -0.851 1.00 39.69 78 GLY A O 1
ATOM 560 N N . GLU A 1 79 ? 3.905 -6.227 0.851 1.00 43.69 79 GLU A N 1
ATOM 561 C CA . GLU A 1 79 ? 4.618 -7.309 0.146 1.00 43.69 79 GLU A CA 1
ATOM 562 C C . GLU A 1 79 ? 4.985 -7.112 -1.340 1.00 43.69 79 GLU A C 1
ATOM 564 O O . GLU A 1 79 ? 4.904 -8.078 -2.072 1.00 43.69 79 GLU A O 1
ATOM 569 N N . SER A 1 80 ? 5.418 -5.945 -1.839 1.00 46.97 80 SER A N 1
ATOM 570 C CA . SER A 1 80 ? 5.662 -5.812 -3.297 1.00 46.97 80 SER A CA 1
ATOM 571 C C . SER A 1 80 ? 4.521 -6.433 -4.123 1.00 46.97 80 SER A C 1
ATOM 573 O O . SER A 1 80 ? 4.780 -7.281 -4.978 1.00 46.97 80 SER A O 1
ATOM 575 N N . GLU A 1 81 ? 3.263 -6.089 -3.827 1.00 55.00 81 GLU A N 1
ATOM 576 C CA . GLU A 1 81 ? 2.201 -6.320 -4.804 1.00 55.00 81 GLU A CA 1
ATOM 577 C C . GLU A 1 81 ? 2.680 -5.653 -6.090 1.00 55.00 81 GLU A C 1
ATOM 579 O O . GLU A 1 81 ? 2.906 -4.439 -6.139 1.00 55.00 81 GLU A O 1
ATOM 584 N N . VAL A 1 82 ? 2.979 -6.469 -7.101 1.00 65.88 82 VAL A N 1
ATOM 585 C CA . VAL A 1 82 ? 3.261 -5.955 -8.433 1.00 65.88 82 VAL A CA 1
ATOM 586 C C . VAL A 1 82 ? 2.061 -5.077 -8.760 1.00 65.88 82 VAL A C 1
ATOM 588 O O . VAL A 1 82 ? 0.932 -5.543 -8.661 1.00 65.88 82 VAL A O 1
ATOM 591 N N . CYS A 1 83 ? 2.283 -3.794 -9.048 1.00 75.81 83 CYS A N 1
ATOM 592 C CA . CYS A 1 83 ? 1.205 -2.877 -9.406 1.00 75.81 83 CYS A CA 1
ATOM 593 C C . CYS A 1 83 ? 0.351 -3.551 -10.497 1.00 75.81 83 CYS A C 1
ATOM 595 O O . CYS A 1 83 ? 0.883 -3.941 -11.538 1.00 75.81 83 CYS A O 1
ATOM 597 N N . GLY A 1 84 ? -0.935 -3.789 -10.224 1.00 81.75 84 GLY A N 1
ATOM 598 C CA . GLY A 1 84 ? -1.831 -4.526 -11.116 1.00 81.75 84 GLY A CA 1
ATOM 599 C C . GLY A 1 84 ? -1.905 -6.053 -10.960 1.00 81.75 84 GLY A C 1
ATOM 600 O O . GLY A 1 84 ? -2.684 -6.655 -11.693 1.00 81.75 84 GLY A O 1
ATOM 601 N N . ASP A 1 85 ? -1.171 -6.690 -10.043 1.00 88.00 85 ASP A N 1
ATOM 602 C CA . ASP A 1 85 ? -1.341 -8.100 -9.643 1.00 88.00 85 ASP A CA 1
ATOM 603 C C . ASP A 1 85 ? -2.317 -8.187 -8.465 1.00 88.00 85 ASP A C 1
ATOM 605 O O . ASP A 1 85 ? -1.945 -8.157 -7.295 1.00 88.00 85 ASP A O 1
ATOM 609 N N . VAL A 1 86 ? -3.603 -8.260 -8.796 1.00 89.19 86 VAL A N 1
ATOM 610 C CA . VAL A 1 86 ? -4.701 -8.210 -7.818 1.00 89.19 86 VAL A CA 1
ATOM 611 C C . VAL A 1 86 ? -4.989 -9.597 -7.224 1.00 89.19 86 VAL A C 1
ATOM 613 O O . VAL A 1 86 ? -5.805 -9.746 -6.311 1.00 89.19 86 VAL A O 1
ATOM 616 N N . ASN A 1 87 ? -4.378 -10.652 -7.767 1.00 87.12 87 ASN A N 1
ATOM 617 C CA . ASN A 1 87 ? -4.575 -12.019 -7.292 1.00 87.12 87 ASN A CA 1
ATOM 618 C C . ASN A 1 87 ? -3.366 -12.580 -6.510 1.00 87.12 87 ASN A C 1
ATOM 620 O O . ASN A 1 87 ? -3.537 -13.566 -5.783 1.00 87.12 87 ASN A O 1
ATOM 624 N N . GLY A 1 88 ? -2.206 -11.921 -6.594 1.00 84.62 88 GLY A N 1
ATOM 625 C CA . GLY A 1 88 ? -0.993 -12.221 -5.835 1.00 84.62 88 GLY A CA 1
ATOM 626 C C . GLY A 1 88 ? -0.200 -13.417 -6.368 1.00 84.62 88 GLY A C 1
ATOM 627 O O . GLY A 1 88 ? 0.505 -14.070 -5.591 1.00 84.62 88 GLY A O 1
ATOM 628 N N . ASP A 1 89 ? -0.340 -13.764 -7.653 1.00 79.88 89 ASP A N 1
ATOM 629 C CA . ASP A 1 89 ? 0.417 -14.858 -8.285 1.00 79.88 89 ASP A CA 1
ATOM 630 C C . ASP A 1 89 ? 1.780 -14.419 -8.852 1.00 79.88 89 ASP A C 1
ATOM 632 O O . ASP A 1 89 ? 2.570 -15.260 -9.303 1.00 79.88 89 ASP A O 1
ATOM 636 N N . GLY A 1 90 ? 2.084 -13.122 -8.762 1.00 82.25 90 GLY A N 1
ATOM 637 C CA . GLY A 1 90 ? 3.312 -12.494 -9.229 1.00 82.25 90 GLY A CA 1
ATOM 638 C C . GLY A 1 90 ? 3.310 -12.148 -10.718 1.00 82.25 90 GLY A C 1
ATOM 639 O O . GLY A 1 90 ? 4.373 -11.793 -11.240 1.00 82.25 90 GLY A O 1
ATOM 640 N N . VAL A 1 91 ? 2.180 -12.279 -11.426 1.00 84.62 91 VAL A N 1
ATOM 641 C CA . VAL A 1 91 ? 2.072 -12.023 -12.869 1.00 84.62 91 VAL A CA 1
ATOM 642 C C . VAL A 1 91 ? 0.841 -11.173 -13.182 1.00 84.62 91 VAL A C 1
ATOM 644 O O . VAL A 1 91 ? -0.289 -11.584 -12.970 1.00 84.62 91 VAL A O 1
ATOM 647 N N . VAL A 1 92 ? 1.044 -10.021 -13.824 1.00 89.19 92 VAL A N 1
ATOM 648 C CA . VAL A 1 92 ? -0.070 -9.179 -14.284 1.00 89.19 92 VAL A CA 1
ATOM 649 C C . VAL A 1 92 ? -0.716 -9.791 -15.527 1.00 89.19 92 VAL A C 1
ATOM 651 O O . VAL A 1 92 ? -0.102 -9.875 -16.596 1.00 89.19 92 VAL A O 1
ATOM 654 N N . THR A 1 93 ? -1.972 -10.214 -15.407 1.00 92.12 93 THR A N 1
ATOM 655 C CA . THR A 1 93 ? -2.735 -10.856 -16.484 1.00 92.12 93 THR A CA 1
ATOM 656 C C . THR A 1 93 ? -4.140 -10.266 -16.647 1.00 92.12 93 THR A C 1
ATOM 658 O O . THR A 1 93 ? -4.612 -9.419 -15.892 1.00 92.12 93 THR A O 1
ATOM 661 N N . ALA A 1 94 ? -4.881 -10.754 -17.649 1.00 92.31 94 ALA A N 1
ATOM 662 C CA . ALA A 1 94 ? -6.297 -10.418 -17.801 1.00 92.31 94 ALA A CA 1
ATOM 663 C C . ALA A 1 94 ? -7.172 -10.902 -16.622 1.00 92.31 94 ALA A C 1
ATOM 665 O O . ALA A 1 94 ? -8.300 -10.426 -16.481 1.00 92.31 94 ALA A O 1
ATOM 666 N N . ALA A 1 95 ? -6.686 -11.839 -15.793 1.00 92.31 95 ALA A N 1
ATOM 667 C CA . ALA A 1 95 ? -7.388 -12.250 -14.579 1.00 92.31 95 ALA A CA 1
ATOM 668 C C . ALA A 1 95 ? -7.429 -11.105 -13.556 1.00 92.31 95 ALA A C 1
ATOM 670 O O . ALA A 1 95 ? -8.483 -10.840 -12.980 1.00 92.31 95 ALA A O 1
ATOM 671 N N . ASP A 1 96 ? -6.333 -10.364 -13.418 1.00 92.06 96 ASP A N 1
ATOM 672 C CA . ASP A 1 96 ? -6.223 -9.226 -12.506 1.00 92.06 96 ASP A CA 1
ATOM 673 C C . ASP A 1 96 ? -7.113 -8.066 -12.945 1.00 92.06 96 ASP A C 1
ATOM 675 O O . ASP A 1 96 ? -7.845 -7.492 -12.140 1.00 92.06 96 ASP A O 1
ATOM 679 N N . ALA A 1 97 ? -7.172 -7.809 -14.256 1.00 93.81 97 ALA A N 1
ATOM 680 C CA . ALA A 1 97 ? -8.097 -6.834 -14.830 1.00 93.81 97 ALA A CA 1
ATOM 681 C C . ALA A 1 97 ? -9.570 -7.194 -14.558 1.00 93.81 97 ALA A C 1
ATOM 683 O O . ALA A 1 97 ? -10.395 -6.316 -14.293 1.00 93.81 97 ALA A O 1
ATOM 684 N N . ALA A 1 98 ? -9.923 -8.484 -14.603 1.00 96.00 98 ALA A N 1
ATOM 685 C CA . ALA A 1 98 ? -11.274 -8.934 -14.277 1.00 96.00 98 ALA A CA 1
ATOM 686 C C . ALA A 1 98 ? -11.599 -8.724 -12.788 1.00 96.00 98 ALA A C 1
ATOM 688 O O . ALA A 1 98 ? -12.698 -8.274 -12.463 1.00 96.00 98 ALA A O 1
ATOM 689 N N . ILE A 1 99 ? -10.640 -8.975 -11.893 1.00 91.75 99 ILE A N 1
ATOM 690 C CA . ILE A 1 99 ? -10.805 -8.731 -10.455 1.00 91.75 99 ILE A CA 1
ATOM 691 C C . ILE A 1 99 ? -10.928 -7.228 -10.167 1.00 91.75 99 ILE A C 1
ATOM 693 O O . ILE A 1 99 ? -11.823 -6.828 -9.422 1.00 91.75 99 ILE A O 1
ATOM 697 N N . ALA A 1 100 ? -10.117 -6.383 -10.809 1.00 93.06 100 ALA A N 1
ATOM 698 C CA . ALA A 1 100 ? -10.226 -4.928 -10.701 1.00 93.06 100 ALA A CA 1
ATOM 699 C C . ALA A 1 100 ? -11.608 -4.415 -11.154 1.00 93.06 100 ALA A C 1
ATOM 701 O O . ALA A 1 100 ? -12.191 -3.547 -10.504 1.00 93.06 100 ALA A O 1
ATOM 702 N N . LEU A 1 101 ? -12.203 -5.004 -12.203 1.00 94.25 101 LEU A N 1
ATOM 703 C CA . LEU A 1 101 ? -13.586 -4.698 -12.601 1.00 94.25 101 LEU A CA 1
ATOM 704 C C . LEU A 1 101 ? -14.615 -5.118 -11.546 1.00 94.25 101 LEU A C 1
ATOM 706 O O . LEU A 1 101 ? -15.585 -4.393 -11.325 1.00 94.25 101 LEU A O 1
ATOM 710 N N . GLU A 1 102 ? -14.432 -6.268 -10.898 1.00 93.50 102 GLU A N 1
ATOM 711 C CA . GLU A 1 102 ? -15.313 -6.712 -9.811 1.00 93.50 102 GLU A CA 1
ATOM 712 C C . GLU A 1 102 ? -15.244 -5.766 -8.604 1.00 93.50 102 GLU A C 1
ATOM 714 O O . GLU A 1 102 ? -16.280 -5.478 -7.994 1.00 93.50 102 GLU A O 1
ATOM 719 N N . ILE A 1 103 ? -14.054 -5.244 -8.287 1.00 90.69 103 ILE A N 1
ATOM 720 C CA . ILE A 1 103 ? -13.851 -4.230 -7.241 1.00 90.69 103 ILE A CA 1
ATOM 721 C C . ILE A 1 103 ? -14.525 -2.913 -7.645 1.00 90.69 103 ILE A C 1
ATOM 723 O O . ILE A 1 103 ? -15.321 -2.378 -6.873 1.00 90.69 103 ILE A O 1
ATOM 727 N N . ALA A 1 104 ? -14.306 -2.438 -8.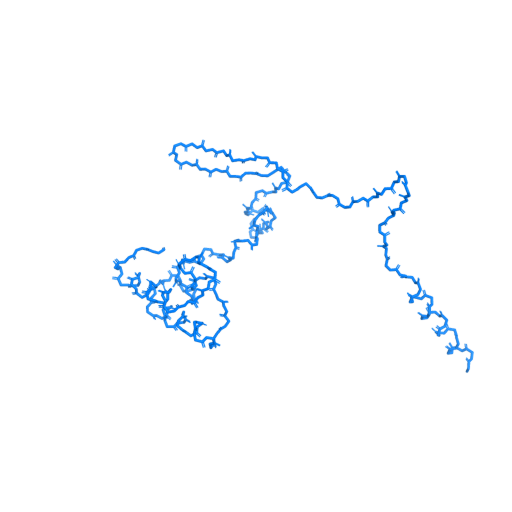875 1.00 91.56 104 ALA A N 1
ATOM 728 C CA . ALA A 1 104 ? -14.946 -1.228 -9.402 1.00 91.56 104 ALA A CA 1
ATOM 729 C C . ALA A 1 104 ? -16.484 -1.338 -9.440 1.00 91.56 104 ALA A C 1
ATOM 731 O O . ALA A 1 104 ? -17.200 -0.361 -9.216 1.00 91.56 104 ALA A O 1
ATOM 732 N N . ALA A 1 105 ? -17.013 -2.540 -9.685 1.00 92.81 105 ALA A N 1
ATOM 733 C CA . ALA A 1 105 ? -18.443 -2.837 -9.622 1.00 92.81 105 ALA A CA 1
ATOM 734 C C . ALA A 1 105 ? -18.980 -2.969 -8.181 1.00 92.81 105 ALA A C 1
ATOM 736 O O . ALA A 1 105 ? -20.176 -3.205 -7.994 1.00 92.81 105 ALA A O 1
ATOM 737 N N . GLY A 1 106 ? -18.119 -2.864 -7.163 1.00 89.88 106 GLY A N 1
ATOM 738 C CA . GLY A 1 106 ? -18.470 -3.025 -5.750 1.00 89.88 106 GLY A CA 1
ATOM 739 C C . GLY A 1 106 ? -18.826 -4.462 -5.360 1.00 89.88 106 GLY A C 1
ATOM 740 O O . GLY A 1 106 ? -19.446 -4.686 -4.322 1.00 89.88 106 GLY A O 1
ATOM 741 N N . SER A 1 107 ? -18.468 -5.439 -6.196 1.00 89.44 107 SER A N 1
ATOM 742 C CA . SER A 1 107 ? -18.687 -6.867 -5.925 1.00 89.44 107 SER A CA 1
ATOM 743 C C . SER A 1 107 ? -17.599 -7.459 -5.025 1.00 89.44 107 SER A C 1
ATOM 745 O O . SER A 1 107 ? -17.783 -8.543 -4.471 1.00 89.44 107 SER A O 1
ATOM 747 N N . ARG A 1 108 ? -16.484 -6.740 -4.853 1.00 85.19 108 ARG A N 1
ATOM 748 C CA . ARG A 1 108 ? -15.344 -7.098 -4.001 1.00 85.19 108 ARG A CA 1
ATOM 749 C C . ARG A 1 108 ? -14.891 -5.902 -3.154 1.00 85.19 108 ARG A C 1
ATOM 751 O O . ARG A 1 108 ? -15.185 -4.764 -3.520 1.00 85.19 108 ARG A O 1
ATOM 758 N N . PRO A 1 109 ? -14.233 -6.145 -2.002 1.00 83.62 109 PRO A N 1
ATOM 759 C CA . PRO A 1 109 ? -13.632 -5.075 -1.209 1.00 83.62 109 PRO A CA 1
ATOM 760 C C . PRO A 1 109 ? -12.526 -4.363 -1.997 1.00 83.62 109 PRO A C 1
ATOM 762 O O . PRO A 1 109 ? -11.953 -4.945 -2.912 1.00 83.62 109 PRO A O 1
ATOM 765 N N . PHE A 1 110 ? -12.240 -3.117 -1.617 1.00 82.88 110 PHE A N 1
ATOM 766 C CA . PHE A 1 110 ? -11.131 -2.344 -2.173 1.00 82.88 110 PHE A CA 1
ATOM 767 C C . PHE A 1 110 ? -9.800 -3.077 -1.985 1.00 82.88 110 PHE A C 1
ATOM 769 O O . PHE A 1 110 ? -9.543 -3.618 -0.906 1.00 82.88 110 PHE A O 1
ATOM 776 N N . ASP A 1 111 ? -8.977 -3.025 -3.026 1.00 82.12 111 ASP A N 1
ATOM 777 C CA . ASP A 1 111 ? -7.627 -3.564 -3.075 1.00 82.12 111 ASP A CA 1
ATOM 778 C C . ASP A 1 111 ? -6.694 -2.480 -3.625 1.00 82.12 111 ASP A C 1
ATOM 780 O O . ASP A 1 111 ? -7.024 -1.837 -4.623 1.00 82.12 111 ASP A O 1
ATOM 784 N N . ALA A 1 112 ? -5.562 -2.260 -2.958 1.00 82.25 112 ALA A N 1
ATOM 785 C CA . ALA A 1 112 ? -4.605 -1.232 -3.349 1.00 82.25 112 ALA A CA 1
ATOM 786 C C . ALA A 1 112 ? -3.833 -1.624 -4.618 1.00 82.25 112 ALA A C 1
ATOM 788 O O . ALA A 1 112 ? -3.516 -0.747 -5.416 1.00 82.25 112 ALA A O 1
ATOM 789 N N . ALA A 1 113 ? -3.605 -2.921 -4.858 1.00 83.62 113 ALA A N 1
ATOM 790 C CA . ALA A 1 113 ? -2.945 -3.403 -6.073 1.00 83.62 113 ALA A CA 1
ATOM 791 C C . ALA A 1 113 ? -3.774 -3.134 -7.340 1.00 83.62 113 ALA A C 1
ATOM 793 O O . ALA A 1 113 ? -3.234 -3.072 -8.445 1.00 83.62 113 ALA A O 1
ATOM 794 N N . ALA A 1 114 ? -5.090 -2.961 -7.178 1.00 87.00 114 ALA A N 1
ATOM 795 C CA . ALA A 1 114 ? -6.008 -2.641 -8.260 1.00 87.00 114 ALA A CA 1
ATOM 796 C C . ALA A 1 114 ? -6.116 -1.134 -8.554 1.00 87.00 114 ALA A C 1
ATOM 798 O O . ALA A 1 114 ? -6.715 -0.792 -9.567 1.00 87.00 114 ALA A O 1
ATOM 799 N N . ASP A 1 115 ? -5.581 -0.244 -7.708 1.00 87.19 115 ASP A N 1
ATOM 800 C CA . ASP A 1 115 ? -5.544 1.213 -7.928 1.00 87.19 115 ASP A CA 1
ATOM 801 C C . ASP A 1 115 ? -4.220 1.609 -8.597 1.00 87.19 115 ASP A C 1
ATOM 803 O O . ASP A 1 115 ? -3.312 2.174 -7.986 1.00 87.19 115 ASP A O 1
ATOM 807 N N . VAL A 1 116 ? -4.096 1.260 -9.878 1.00 86.00 116 VAL A N 1
ATOM 808 C CA . VAL A 1 116 ? -2.865 1.496 -10.651 1.00 86.00 116 VAL A CA 1
ATOM 809 C C . VAL A 1 116 ? -2.730 2.945 -11.127 1.00 86.00 116 VAL A C 1
ATOM 811 O O . VAL A 1 116 ? -1.662 3.356 -11.579 1.00 86.00 116 VAL A O 1
ATOM 814 N N . SER A 1 117 ? -3.801 3.741 -11.046 1.00 82.50 117 SER A N 1
ATOM 815 C CA . SER A 1 117 ? -3.752 5.182 -11.3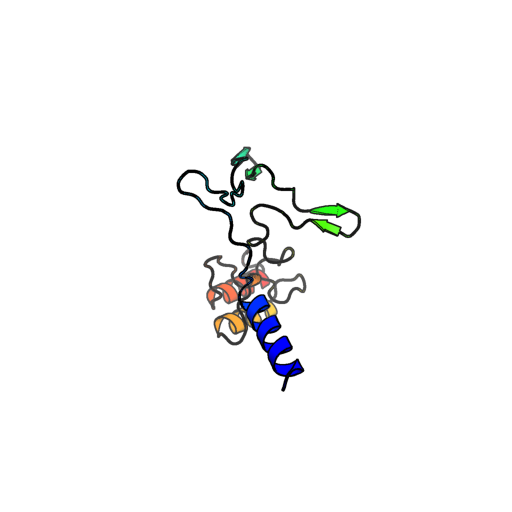19 1.00 82.50 117 SER A CA 1
ATOM 816 C C . SER A 1 117 ? -3.333 6.015 -10.098 1.00 82.50 117 SER A C 1
ATOM 818 O O . SER A 1 117 ? -2.838 7.135 -10.271 1.00 82.50 117 SER A O 1
ATOM 820 N N . GLY A 1 118 ? -3.468 5.462 -8.885 1.00 82.00 118 GLY A N 1
ATOM 821 C CA . GLY A 1 118 ? -3.036 6.066 -7.624 1.00 82.00 118 GLY A CA 1
ATOM 822 C C . GLY A 1 118 ? -3.936 7.208 -7.153 1.00 82.00 118 GLY A C 1
ATOM 823 O O . GLY A 1 118 ? -3.468 8.116 -6.455 1.00 82.00 118 GLY A O 1
ATOM 824 N N . ASP A 1 119 ? -5.205 7.215 -7.565 1.00 76.50 119 ASP A N 1
ATOM 825 C CA . ASP A 1 119 ? -6.169 8.261 -7.205 1.00 76.50 119 ASP A CA 1
ATOM 826 C C . ASP A 1 119 ? -6.980 7.932 -5.934 1.00 76.50 119 ASP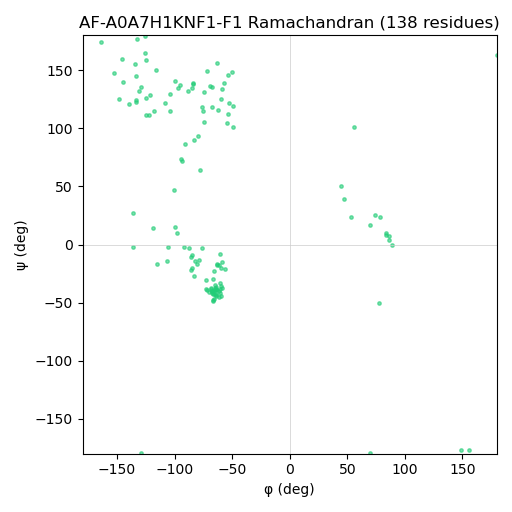 A C 1
ATOM 828 O O . ASP A 1 119 ? -7.747 8.771 -5.438 1.00 76.50 119 ASP A O 1
ATOM 832 N N . GLY A 1 120 ? -6.747 6.747 -5.361 1.00 80.88 120 GLY A N 1
ATOM 833 C CA . GLY A 1 120 ? -7.403 6.230 -4.168 1.00 80.88 120 GLY A CA 1
ATOM 834 C C . GLY A 1 120 ? -8.717 5.501 -4.453 1.00 80.88 120 GLY A C 1
ATOM 835 O O . GLY A 1 120 ? -9.438 5.185 -3.498 1.00 80.88 120 GLY A O 1
ATOM 836 N N . VAL A 1 121 ? -9.081 5.272 -5.723 1.00 84.06 121 VAL A N 1
ATOM 837 C CA . VAL A 1 121 ? -10.350 4.655 -6.129 1.00 84.06 121 VAL A CA 1
ATOM 838 C C . VAL A 1 121 ? -10.147 3.673 -7.285 1.00 84.06 121 VAL A C 1
ATOM 840 O O . VAL A 1 121 ? -9.813 4.047 -8.396 1.00 84.06 121 VAL A O 1
ATOM 843 N N . VAL A 1 122 ? -10.519 2.406 -7.082 1.00 88.38 122 VAL A N 1
ATOM 844 C CA . VAL A 1 122 ? -10.514 1.416 -8.172 1.00 88.38 122 VAL A CA 1
ATOM 845 C C . VAL A 1 122 ? -11.712 1.629 -9.099 1.00 88.38 122 VAL A C 1
ATOM 847 O O . VAL A 1 122 ? -12.872 1.486 -8.694 1.00 88.38 122 VAL A O 1
ATOM 850 N N . THR A 1 123 ? -11.440 1.927 -10.366 1.00 93.62 123 THR A N 1
ATOM 851 C CA . THR A 1 123 ? -12.441 2.132 -11.417 1.00 93.62 123 THR A CA 1
ATOM 852 C C . THR A 1 123 ? -12.185 1.238 -12.636 1.00 93.62 123 THR A C 1
ATOM 854 O O . THR A 1 123 ? -11.223 0.477 -12.719 1.00 93.62 123 THR A O 1
ATOM 857 N N . SER A 1 124 ? -13.053 1.330 -13.651 1.00 92.75 124 SER A N 1
ATOM 858 C CA . SER A 1 124 ? -12.809 0.669 -14.940 1.00 92.75 124 SER A CA 1
ATOM 859 C C . SER A 1 124 ? -11.561 1.188 -15.667 1.00 92.75 124 SER A C 1
ATOM 861 O O . SER A 1 124 ? -11.107 0.535 -16.605 1.00 92.75 124 SER A O 1
ATOM 863 N N . LEU A 1 125 ? -11.046 2.367 -15.289 1.00 93.06 125 LEU A N 1
ATOM 864 C CA . LEU A 1 125 ? -9.792 2.893 -15.826 1.00 93.06 125 LEU A CA 1
ATOM 865 C C . LEU A 1 125 ? -8.620 2.017 -15.382 1.00 93.06 125 LEU A C 1
ATOM 867 O O . LEU A 1 125 ? -7.837 1.590 -16.227 1.00 93.06 125 LEU A O 1
ATOM 871 N N . ASP A 1 126 ? -8.561 1.684 -14.097 1.00 90.19 126 ASP A N 1
ATOM 872 C CA . ASP A 1 126 ? -7.494 0.871 -13.520 1.00 90.19 126 ASP A CA 1
ATOM 873 C C . ASP A 1 126 ? -7.506 -0.544 -14.101 1.00 90.19 126 ASP A C 1
ATOM 875 O O . ASP A 1 126 ? -6.487 -1.050 -14.562 1.00 90.19 126 ASP A O 1
ATOM 879 N N . ALA A 1 127 ? -8.693 -1.140 -14.240 1.00 93.56 127 ALA A N 1
ATOM 880 C CA . ALA A 1 127 ? -8.834 -2.429 -14.913 1.00 93.56 127 ALA A CA 1
ATOM 881 C C . ALA A 1 127 ? -8.362 -2.412 -16.379 1.00 93.56 127 ALA A C 1
ATOM 883 O O . ALA A 1 127 ? -7.807 -3.398 -16.870 1.00 93.56 127 ALA A O 1
ATOM 884 N N . LEU A 1 128 ? -8.581 -1.305 -17.099 1.00 93.56 128 LEU A N 1
ATOM 885 C CA . LEU A 1 128 ? -8.091 -1.158 -18.468 1.00 93.56 128 LEU A CA 1
ATOM 886 C C . LEU A 1 128 ? -6.566 -1.025 -18.501 1.00 93.56 128 LEU A C 1
ATOM 888 O O . LEU A 1 128 ? -5.936 -1.618 -19.376 1.00 93.56 128 LEU A O 1
ATOM 892 N N . MET A 1 129 ? -5.984 -0.274 -17.566 1.00 91.62 129 MET A N 1
ATOM 893 C CA . MET A 1 129 ? -4.534 -0.131 -17.433 1.00 91.62 129 MET A CA 1
ATOM 894 C C . MET A 1 129 ? -3.875 -1.485 -17.139 1.00 91.62 129 MET A C 1
ATOM 896 O O . MET A 1 129 ? -2.939 -1.864 -17.839 1.00 91.62 129 MET A O 1
ATOM 900 N N . ILE A 1 130 ? -4.439 -2.275 -16.221 1.00 90.88 130 ILE A N 1
ATOM 901 C CA . ILE A 1 130 ? -3.983 -3.643 -15.923 1.00 90.88 130 ILE A CA 1
ATOM 902 C C . ILE A 1 130 ? -4.064 -4.538 -17.168 1.00 90.88 130 ILE A C 1
ATOM 904 O O . ILE A 1 130 ? -3.116 -5.250 -17.492 1.00 90.88 130 ILE A O 1
ATOM 908 N N . LEU A 1 131 ? -5.163 -4.470 -17.928 1.00 92.38 131 LEU A N 1
ATOM 909 C CA . LEU A 1 131 ? -5.317 -5.258 -19.156 1.00 92.38 131 LEU A CA 1
ATOM 910 C C . LEU A 1 131 ? -4.306 -4.862 -20.245 1.00 92.38 131 LEU A C 1
ATOM 912 O O . LEU A 1 131 ? -3.862 -5.713 -21.016 1.00 92.38 131 LEU A O 1
ATOM 916 N N . GLN A 1 132 ? -3.962 -3.576 -20.335 1.00 90.69 132 GLN A N 1
ATOM 917 C CA . GLN A 1 132 ? -2.950 -3.079 -21.268 1.00 90.69 132 GLN A CA 1
ATOM 918 C C . GLN A 1 132 ? -1.536 -3.478 -20.831 1.00 90.69 132 GLN A C 1
ATOM 920 O O . GLN A 1 132 ? -0.736 -3.859 -21.686 1.00 90.69 132 GLN A O 1
ATOM 925 N N . ALA A 1 133 ? -1.246 -3.452 -19.530 1.00 87.00 133 ALA A N 1
ATOM 926 C CA . ALA A 1 133 ? 0.018 -3.926 -18.975 1.00 87.00 133 ALA A CA 1
ATOM 927 C C . ALA A 1 133 ? 0.203 -5.434 -19.190 1.00 87.00 133 ALA A C 1
ATOM 929 O O . ALA A 1 133 ? 1.239 -5.864 -19.684 1.00 87.00 133 ALA A O 1
ATOM 930 N N . ALA A 1 134 ? -0.850 -6.227 -18.971 1.00 89.50 134 ALA A N 1
ATOM 931 C CA . ALA A 1 134 ? -0.870 -7.660 -19.280 1.00 89.50 134 ALA A CA 1
ATOM 932 C C . ALA A 1 134 ? -0.628 -7.978 -20.770 1.00 89.50 134 ALA A C 1
ATOM 934 O O . ALA A 1 134 ? -0.295 -9.109 -21.126 1.00 89.50 134 ALA A O 1
ATOM 935 N N . ALA A 1 135 ? -0.840 -7.002 -21.656 1.00 89.56 135 ALA A N 1
ATOM 936 C CA . ALA A 1 135 ? -0.600 -7.113 -23.091 1.00 89.56 135 ALA A CA 1
ATOM 937 C C . ALA A 1 135 ? 0.756 -6.524 -23.530 1.00 89.56 135 ALA A C 1
ATOM 939 O O . ALA A 1 135 ? 0.960 -6.351 -24.734 1.00 89.56 135 ALA A O 1
ATOM 940 N N . ASP A 1 136 ? 1.641 -6.175 -22.585 1.00 84.81 136 ASP A N 1
ATOM 941 C CA . ASP A 1 136 ? 2.905 -5.453 -22.815 1.00 84.81 136 ASP A CA 1
ATOM 942 C C . ASP A 1 136 ? 2.721 -4.136 -23.601 1.00 84.81 136 ASP A C 1
ATOM 944 O O . ASP A 1 136 ? 3.628 -3.644 -24.276 1.00 84.81 136 ASP A O 1
ATOM 948 N N . ALA A 1 137 ? 1.517 -3.555 -23.563 1.00 78.25 137 ALA A N 1
ATOM 949 C CA . ALA A 1 137 ? 1.216 -2.323 -24.282 1.00 78.25 137 ALA A CA 1
ATOM 950 C C . ALA A 1 137 ? 1.648 -1.077 -23.495 1.00 78.25 137 ALA A C 1
ATOM 952 O O . ALA A 1 137 ? 1.915 -0.041 -24.110 1.00 78.25 137 ALA A O 1
ATOM 953 N N . ILE A 1 138 ? 1.698 -1.174 -22.160 1.00 76.31 138 ILE A N 1
ATOM 954 C CA . ILE A 1 138 ? 2.102 -0.110 -21.230 1.00 76.31 138 ILE A CA 1
ATOM 955 C C . ILE A 1 138 ? 2.842 -0.701 -20.017 1.00 76.31 138 ILE A C 1
ATOM 957 O O . ILE A 1 138 ? 2.661 -1.873 -19.706 1.00 76.31 138 ILE A O 1
ATOM 961 N N . GLU A 1 139 ? 3.622 0.125 -19.318 1.00 72.25 139 GLU A N 1
ATOM 962 C CA . GLU A 1 139 ? 4.145 -0.173 -17.974 1.00 72.25 139 GLU A CA 1
ATOM 963 C C . GLU A 1 139 ? 3.281 0.550 -16.925 1.00 72.25 139 GLU A C 1
ATOM 965 O O . GLU A 1 139 ? 2.852 1.685 -17.169 1.00 72.25 139 GLU A O 1
ATOM 970 N N . ILE A 1 140 ? 3.018 -0.113 -15.794 1.00 68.44 140 ILE A N 1
ATOM 971 C CA . ILE A 1 140 ? 2.207 0.363 -14.657 1.00 68.44 140 ILE A CA 1
ATOM 972 C C . ILE A 1 140 ? 2.984 0.270 -13.345 1.00 68.44 140 ILE A C 1
ATOM 974 O O . ILE A 1 140 ? 3.931 -0.547 -13.280 1.00 68.44 140 ILE A O 1
#